Protein AF-A0A7X8M1F9-F1 (afdb_monomer_lite)

pLDDT: mean 89.81, std 8.51, range [60.0, 98.12]

Structure (mmCIF, N/CA/C/O backbone):
data_AF-A0A7X8M1F9-F1
#
_entry.id   AF-A0A7X8M1F9-F1
#
loop_
_atom_site.group_PDB
_atom_site.id
_atom_site.type_symbol
_atom_site.label_atom_id
_atom_site.label_alt_id
_atom_site.label_comp_id
_atom_site.label_asym_id
_atom_site.label_entity_id
_atom_site.label_seq_id
_atom_site.pdbx_PDB_ins_code
_atom_site.Cartn_x
_atom_site.Cartn_y
_atom_site.Cartn_z
_atom_site.occupancy
_atom_site.B_iso_or_equiv
_atom_site.auth_seq_id
_atom_site.auth_comp_id
_atom_site.auth_asym_id
_atom_site.auth_atom_id
_atom_site.pdbx_PDB_model_num
ATOM 1 N N . MET A 1 1 ? -9.766 -13.299 9.328 1.00 92.12 1 MET A N 1
ATOM 2 C CA . MET A 1 1 ? -9.731 -11.826 9.134 1.00 92.12 1 MET A CA 1
ATOM 3 C C . MET A 1 1 ? -8.556 -11.201 9.879 1.00 92.12 1 MET A C 1
ATOM 5 O O . MET A 1 1 ? -8.100 -11.781 10.858 1.00 92.12 1 MET A O 1
ATOM 9 N N . LEU A 1 2 ? -8.082 -10.031 9.445 1.00 93.75 2 LEU A N 1
ATOM 10 C CA . LEU A 1 2 ? -7.039 -9.248 10.122 1.00 93.75 2 LEU A CA 1
ATOM 11 C C . LEU A 1 2 ? -7.674 -8.084 10.898 1.00 93.75 2 LEU A C 1
ATOM 13 O O . LEU A 1 2 ? -8.431 -7.299 10.325 1.00 93.75 2 LEU A O 1
ATOM 17 N N . LEU A 1 3 ? -7.342 -7.949 12.182 1.00 95.38 3 LEU A N 1
ATOM 18 C CA . LEU A 1 3 ? -7.777 -6.840 13.034 1.00 95.38 3 LEU A CA 1
ATOM 19 C C . LEU A 1 3 ? -6.577 -5.997 13.479 1.00 95.38 3 LEU A C 1
ATOM 21 O O . LEU A 1 3 ? -5.721 -6.469 14.222 1.00 95.38 3 LEU A O 1
ATOM 25 N N . ILE A 1 4 ? -6.557 -4.722 13.099 1.00 96.50 4 ILE A N 1
ATOM 26 C CA . ILE A 1 4 ? -5.629 -3.723 13.647 1.00 96.50 4 ILE A CA 1
ATOM 27 C C . ILE A 1 4 ? -6.373 -2.970 14.751 1.00 96.50 4 ILE A C 1
ATOM 29 O O . ILE A 1 4 ? -7.471 -2.477 14.497 1.00 96.50 4 ILE A O 1
ATOM 33 N N . LYS A 1 5 ? -5.819 -2.863 15.963 1.00 96.12 5 LYS A N 1
ATOM 34 C CA . LYS A 1 5 ? -6.488 -2.208 17.107 1.00 96.12 5 LYS A CA 1
ATOM 35 C C . LYS A 1 5 ? -5.589 -1.221 17.847 1.00 96.12 5 LYS A C 1
ATOM 37 O O . LYS A 1 5 ? -4.372 -1.284 17.741 1.00 96.12 5 LYS A O 1
ATOM 42 N N . ASN A 1 6 ? -6.213 -0.343 18.632 1.00 96.81 6 ASN A N 1
ATOM 43 C CA . ASN A 1 6 ? -5.591 0.631 19.539 1.00 96.81 6 ASN A CA 1
ATOM 44 C C . ASN A 1 6 ? -4.703 1.720 18.902 1.00 96.81 6 ASN A C 1
ATOM 46 O O . ASN A 1 6 ? -4.124 2.514 19.642 1.00 96.81 6 ASN A O 1
ATOM 50 N N . GLY A 1 7 ? -4.614 1.799 17.573 1.00 97.25 7 GLY A N 1
ATOM 51 C CA . GLY A 1 7 ? -3.823 2.825 16.889 1.00 97.25 7 GLY A CA 1
ATOM 52 C C . GLY A 1 7 ? -4.573 4.137 16.685 1.00 97.25 7 GLY A C 1
ATOM 53 O O . GLY A 1 7 ? -5.807 4.164 16.681 1.00 97.25 7 GLY A O 1
ATOM 54 N N . LYS A 1 8 ? -3.829 5.222 16.446 1.00 98.12 8 LYS A N 1
ATOM 55 C CA . LYS A 1 8 ? -4.394 6.479 15.945 1.00 98.12 8 LYS A CA 1
ATOM 56 C C . LYS A 1 8 ? -4.691 6.321 14.455 1.00 98.12 8 LYS A C 1
ATOM 58 O O . LYS A 1 8 ? -3.789 6.427 13.626 1.00 98.12 8 LYS A O 1
ATOM 63 N N . VAL A 1 9 ? -5.942 6.021 14.117 1.00 98.12 9 VAL A N 1
ATOM 64 C CA . VAL A 1 9 ? -6.373 5.762 12.737 1.00 98.12 9 VAL A CA 1
ATOM 65 C C . VAL A 1 9 ? -6.770 7.072 12.071 1.00 98.12 9 VAL A C 1
ATOM 67 O O . VAL A 1 9 ? -7.792 7.665 12.420 1.00 98.12 9 VAL A O 1
ATOM 70 N N . VAL A 1 10 ? -5.986 7.507 11.091 1.00 97.88 10 VAL A N 1
ATOM 71 C CA . VAL A 1 10 ? -6.241 8.725 10.315 1.00 97.88 10 VAL A CA 1
ATOM 72 C C . VAL A 1 10 ? -6.818 8.313 8.965 1.00 97.88 10 VAL A C 1
ATOM 74 O O . VAL A 1 10 ? -6.087 7.887 8.082 1.00 97.88 10 VAL A O 1
ATOM 77 N N . THR A 1 11 ? -8.136 8.414 8.790 1.00 96.38 11 THR A N 1
ATOM 78 C CA . THR A 1 11 ? -8.813 7.901 7.579 1.00 96.38 11 THR A CA 1
ATOM 79 C C . THR A 1 11 ? -8.661 8.796 6.347 1.00 96.38 11 THR A C 1
ATOM 81 O O . THR A 1 11 ? -9.014 8.377 5.246 1.00 96.38 11 THR A O 1
ATOM 84 N N . MET A 1 12 ? -8.132 10.011 6.521 1.00 94.69 12 MET A N 1
ATOM 85 C CA . MET A 1 12 ? -8.032 11.091 5.529 1.00 94.69 12 MET A CA 1
ATOM 86 C C . MET A 1 12 ? -9.385 11.637 5.052 1.00 94.69 12 MET A C 1
ATOM 88 O O . MET A 1 12 ? -9.672 12.810 5.264 1.00 94.69 12 MET A O 1
ATOM 92 N N . ALA A 1 13 ? -10.231 10.809 4.437 1.00 92.44 13 ALA A N 1
ATOM 93 C CA . ALA A 1 13 ? -11.523 11.228 3.880 1.00 92.44 13 ALA A CA 1
ATOM 94 C C . ALA A 1 13 ? -12.648 11.342 4.927 1.00 92.44 13 ALA A C 1
ATOM 96 O O . ALA A 1 13 ? -13.732 11.836 4.623 1.00 92.44 13 ALA A O 1
ATOM 97 N N . GLY A 1 14 ? -12.416 10.852 6.145 1.00 92.50 14 GLY A N 1
ATOM 98 C CA . GLY A 1 14 ? -13.408 10.800 7.211 1.00 92.50 14 GLY A CA 1
ATOM 99 C C . GLY A 1 14 ? -12.825 11.185 8.572 1.00 92.50 14 GLY A C 1
ATOM 100 O O . GLY A 1 14 ? -11.809 11.878 8.649 1.00 92.50 14 GLY A O 1
ATOM 101 N N . PRO A 1 15 ? -13.455 10.745 9.674 1.00 95.25 15 PRO A N 1
ATOM 102 C CA . PRO A 1 15 ? -12.976 11.063 11.008 1.00 95.25 15 PRO A CA 1
ATOM 103 C C . PRO A 1 15 ? -11.640 10.376 11.317 1.00 95.25 15 PRO A C 1
ATOM 105 O O . PRO A 1 15 ? -11.338 9.279 10.835 1.00 95.25 15 PRO A O 1
ATOM 108 N N . THR A 1 16 ? -10.865 11.012 12.189 1.00 97.44 16 THR A N 1
ATOM 109 C CA . THR A 1 16 ? -9.709 10.398 12.845 1.00 97.44 16 THR A CA 1
ATOM 110 C C . THR A 1 16 ? -10.160 9.725 14.137 1.00 97.44 16 THR A C 1
ATOM 112 O O . THR A 1 16 ? -10.899 10.311 14.927 1.00 97.44 16 THR A O 1
ATOM 115 N N . TYR A 1 17 ? -9.687 8.505 14.378 1.00 97.44 17 TYR A N 1
ATOM 116 C CA . TYR A 1 17 ? -9.928 7.766 15.613 1.00 97.44 17 TYR A CA 1
ATOM 117 C C . TYR A 1 17 ? -8.643 7.759 16.444 1.00 97.44 17 TYR A C 1
ATOM 119 O O . TYR A 1 17 ? -7.705 7.046 16.105 1.00 97.44 17 TYR A O 1
ATOM 127 N N . GLU A 1 18 ? -8.597 8.512 17.547 1.00 96.62 18 GLU A N 1
ATOM 128 C CA . GLU A 1 18 ? -7.403 8.576 18.418 1.00 96.62 18 GLU A CA 1
ATOM 129 C C . GLU A 1 18 ? -7.027 7.214 19.026 1.00 96.62 18 GLU A C 1
ATOM 131 O O . GLU A 1 18 ? -5.857 6.927 19.253 1.00 96.62 18 GLU A O 1
ATOM 136 N N . LYS A 1 19 ? -8.024 6.349 19.237 1.00 96.88 19 LYS A N 1
ATOM 137 C CA . LYS A 1 19 ? -7.856 4.936 19.589 1.00 96.88 19 LYS A CA 1
ATOM 138 C C . LYS A 1 19 ? -8.848 4.113 18.771 1.00 96.88 19 LYS A C 1
ATOM 140 O O . LYS A 1 19 ? -9.992 3.917 19.184 1.00 96.88 19 LYS A O 1
ATOM 145 N N . GLY A 1 20 ? -8.438 3.752 17.562 1.00 96.62 20 GLY A N 1
ATOM 146 C CA . GLY A 1 20 ? -9.266 3.112 16.548 1.00 96.62 20 GLY A CA 1
ATOM 147 C C . GLY A 1 20 ? -8.931 1.645 16.302 1.00 96.62 20 GLY A C 1
ATOM 148 O O . GLY A 1 20 ? -7.905 1.119 16.735 1.00 96.62 20 GLY A O 1
ATOM 149 N N . CYS A 1 21 ? -9.834 0.996 15.577 1.00 96.75 21 CYS A N 1
ATOM 150 C CA . CYS A 1 21 ? -9.735 -0.369 15.093 1.00 96.75 21 CYS A CA 1
ATOM 151 C C . CYS A 1 21 ? -10.099 -0.417 13.601 1.00 96.75 21 CYS A C 1
ATOM 153 O O . CYS A 1 21 ? -11.018 0.282 13.163 1.00 96.75 21 CYS A O 1
ATOM 155 N N . ILE A 1 22 ? -9.417 -1.275 12.844 1.00 96.69 22 ILE A N 1
ATOM 156 C CA . ILE A 1 22 ? -9.687 -1.572 11.432 1.00 96.69 22 ILE A CA 1
ATOM 157 C C . ILE A 1 22 ? -9.819 -3.086 11.294 1.00 96.69 22 ILE A C 1
ATOM 159 O O . ILE A 1 22 ? -8.904 -3.817 11.670 1.00 96.69 22 ILE A O 1
ATOM 163 N N . LEU A 1 23 ? -10.940 -3.547 10.743 1.00 95.75 23 LEU A N 1
ATOM 164 C CA . LEU A 1 23 ? -11.155 -4.949 10.404 1.00 95.75 23 LEU A CA 1
ATOM 165 C C . LEU A 1 23 ? -11.047 -5.130 8.892 1.00 95.75 23 LEU A C 1
ATOM 167 O O . LEU A 1 23 ? -11.723 -4.445 8.115 1.00 95.75 23 LEU A O 1
ATOM 171 N N . ILE A 1 24 ? -10.189 -6.060 8.500 1.00 95.00 24 ILE A N 1
ATOM 172 C CA . ILE A 1 24 ? -9.857 -6.378 7.119 1.00 95.00 24 ILE A CA 1
ATOM 173 C C . ILE A 1 24 ? -10.247 -7.830 6.873 1.00 95.00 24 ILE A C 1
ATOM 175 O O . ILE A 1 24 ? -9.836 -8.733 7.607 1.00 95.00 24 ILE A O 1
ATOM 179 N N . ASP A 1 25 ? -11.016 -8.047 5.814 1.00 92.62 25 ASP A N 1
ATOM 180 C CA . ASP A 1 25 ? -11.286 -9.379 5.296 1.00 92.62 25 ASP A CA 1
ATOM 181 C C . ASP A 1 25 ? -10.706 -9.504 3.887 1.00 92.62 25 ASP A C 1
ATOM 183 O O . ASP A 1 25 ? -10.995 -8.708 2.986 1.00 92.62 25 ASP A O 1
ATOM 187 N N . ASN A 1 26 ? -9.833 -10.493 3.708 1.00 88.69 26 ASN A N 1
ATOM 188 C CA . ASN A 1 26 ? -9.035 -10.677 2.501 1.00 88.69 26 ASN A CA 1
ATOM 189 C C . ASN A 1 26 ? -8.305 -9.385 2.070 1.00 88.69 26 ASN A C 1
ATOM 191 O O . ASN A 1 26 ? -7.372 -8.947 2.737 1.00 88.69 26 ASN A O 1
ATOM 195 N N . LYS A 1 27 ? -8.718 -8.772 0.951 1.00 89.00 27 LYS A N 1
ATOM 196 C CA . LYS A 1 27 ? -8.094 -7.569 0.361 1.00 89.00 27 LYS A CA 1
ATOM 197 C C . LYS A 1 27 ? -8.880 -6.278 0.632 1.00 89.00 27 LYS A C 1
ATOM 199 O O . LYS A 1 27 ? -8.598 -5.257 0.009 1.00 89.00 27 LYS A O 1
ATOM 204 N N . LYS A 1 28 ? -9.908 -6.311 1.488 1.00 93.06 28 LYS A N 1
ATOM 205 C CA . LYS A 1 28 ? -10.809 -5.171 1.705 1.00 93.06 28 LYS A CA 1
ATOM 206 C C . LYS A 1 28 ? -10.954 -4.826 3.179 1.00 93.06 28 LYS A C 1
ATOM 208 O O . LYS A 1 28 ? -11.088 -5.695 4.035 1.00 93.06 28 LYS A O 1
ATOM 213 N N . ILE A 1 29 ? -10.996 -3.526 3.455 1.00 95.06 29 ILE A N 1
ATOM 214 C CA . ILE A 1 29 ? -11.416 -3.001 4.753 1.00 95.06 29 ILE A CA 1
ATOM 215 C C . ILE A 1 29 ? -12.937 -3.147 4.831 1.00 95.06 29 ILE A C 1
ATOM 217 O O . ILE A 1 29 ? -13.648 -2.595 3.992 1.00 95.06 29 ILE A O 1
ATOM 221 N N . ILE A 1 30 ? -13.430 -3.883 5.826 1.00 95.50 30 ILE A N 1
ATOM 222 C CA . ILE A 1 30 ? -14.871 -4.111 6.019 1.00 95.50 30 ILE A CA 1
ATOM 223 C C . ILE A 1 30 ? -15.457 -3.260 7.147 1.00 95.50 30 ILE A C 1
ATOM 225 O O . ILE A 1 30 ? -16.663 -3.017 7.168 1.00 95.50 30 ILE A O 1
ATOM 229 N N . LYS A 1 31 ? -14.626 -2.782 8.085 1.00 95.38 31 LYS A N 1
ATOM 230 C CA . LYS A 1 31 ? -15.080 -1.917 9.182 1.00 95.38 31 LYS A CA 1
ATOM 231 C C . LYS A 1 31 ? -13.948 -1.069 9.755 1.00 95.38 31 LYS A C 1
ATOM 233 O O . LYS A 1 31 ? -12.829 -1.549 9.915 1.00 95.38 31 LYS A O 1
ATOM 238 N N . VAL A 1 32 ? -14.272 0.168 10.130 1.00 96.25 32 VAL A N 1
ATOM 239 C CA . VAL A 1 32 ? -13.404 1.085 10.884 1.00 96.25 32 VAL A CA 1
ATOM 240 C C . VAL A 1 32 ? -14.220 1.683 12.029 1.00 96.25 32 VAL A C 1
ATOM 242 O O . VAL A 1 32 ? -15.396 2.000 11.849 1.00 96.25 32 VAL A O 1
ATOM 245 N N . GLY A 1 33 ? -13.638 1.814 13.219 1.00 95.25 33 GLY A N 1
ATOM 246 C CA . GLY A 1 33 ? -14.331 2.418 14.361 1.00 95.25 33 GLY A CA 1
ATOM 247 C C . GLY A 1 33 ? -13.496 2.441 15.637 1.00 95.25 33 GLY A C 1
ATOM 248 O O . GLY A 1 33 ? -12.402 1.898 15.671 1.00 95.25 33 GLY A O 1
ATOM 249 N N . HIS A 1 34 ? -14.015 3.030 16.717 1.00 94.12 34 HIS A N 1
ATOM 250 C CA . HIS A 1 34 ? -13.316 3.067 18.015 1.00 94.12 34 HIS A CA 1
ATOM 251 C C . HIS A 1 34 ? -13.138 1.682 18.647 1.00 94.12 34 HIS A C 1
ATOM 253 O O . HIS A 1 34 ? -12.127 1.394 19.281 1.00 94.12 34 HIS A O 1
ATOM 259 N N . LYS A 1 35 ? -14.139 0.817 18.477 1.00 91.75 35 LYS A N 1
ATOM 260 C CA . LYS A 1 35 ? -14.145 -0.551 18.982 1.00 91.75 35 LYS A CA 1
ATOM 261 C C . LYS A 1 35 ? -14.868 -1.432 17.979 1.00 91.75 35 LYS A C 1
ATOM 263 O O . LYS A 1 35 ? -15.941 -1.077 17.492 1.00 91.75 35 LYS A O 1
ATOM 268 N N . ILE A 1 36 ? -14.282 -2.581 17.685 1.00 92.38 36 ILE A N 1
ATOM 269 C CA . ILE A 1 36 ? -14.886 -3.609 16.847 1.00 92.38 36 ILE A CA 1
ATOM 270 C C . ILE A 1 36 ? -14.968 -4.862 17.714 1.00 92.38 36 ILE A C 1
ATOM 272 O O . ILE A 1 36 ? -13.945 -5.362 18.167 1.00 92.38 36 ILE A O 1
ATOM 276 N N . ASN A 1 37 ? -16.192 -5.311 17.997 1.00 85.19 37 ASN A N 1
ATOM 277 C CA . ASN A 1 37 ? -16.418 -6.610 18.620 1.00 85.19 37 ASN A CA 1
ATOM 278 C C . ASN A 1 37 ? -16.424 -7.650 17.497 1.00 85.19 37 ASN A C 1
ATOM 280 O O . ASN A 1 37 ? -17.201 -7.514 16.550 1.00 85.19 37 ASN A O 1
ATOM 284 N N . THR A 1 38 ? -15.553 -8.638 17.605 1.00 79.69 38 THR A N 1
ATOM 285 C CA . THR A 1 38 ? -15.451 -9.797 16.715 1.00 79.69 38 THR A CA 1
ATOM 286 C C . THR A 1 38 ? -15.358 -11.032 17.585 1.00 79.69 38 THR A C 1
ATOM 288 O O . THR A 1 38 ? -14.716 -10.974 18.637 1.00 79.69 38 THR A O 1
ATOM 291 N N . ASP A 1 39 ? -15.959 -12.131 17.145 1.00 78.06 39 ASP A N 1
ATOM 292 C CA . ASP A 1 39 ? -15.742 -13.421 17.785 1.00 78.06 39 ASP A CA 1
ATOM 293 C C . ASP A 1 39 ? -14.289 -13.858 17.541 1.00 78.06 39 ASP A C 1
ATOM 295 O O . ASP A 1 39 ? -13.747 -13.682 16.446 1.00 78.06 39 ASP A O 1
ATOM 299 N N . GLU A 1 40 ? -13.625 -14.386 18.573 1.00 65.12 40 GLU A N 1
ATOM 300 C CA . GLU A 1 40 ? -12.190 -14.718 18.517 1.00 65.12 40 GLU A CA 1
ATOM 301 C C . GLU A 1 40 ? -11.865 -15.750 17.424 1.00 65.12 40 GLU A C 1
ATOM 303 O O . GLU A 1 40 ? -10.768 -15.735 16.873 1.00 65.12 40 GLU A O 1
ATOM 308 N N . ASN A 1 41 ? -12.839 -16.586 17.050 1.00 70.06 41 ASN A N 1
ATOM 309 C CA . ASN A 1 41 ? -12.686 -17.616 16.021 1.00 70.06 41 ASN A CA 1
ATOM 310 C C . ASN A 1 41 ? -12.636 -17.065 14.583 1.00 70.06 41 ASN A C 1
ATOM 312 O O . ASN A 1 41 ? -12.172 -17.765 13.685 1.00 70.06 41 ASN A O 1
ATOM 316 N N . ASP A 1 42 ? -13.075 -15.824 14.353 1.00 83.56 42 ASP A N 1
ATOM 317 C CA . ASP A 1 42 ? -13.160 -15.238 13.008 1.00 83.56 42 ASP A CA 1
ATOM 318 C C . ASP A 1 42 ? -11.927 -14.383 12.643 1.00 83.56 42 ASP A C 1
ATOM 320 O O . ASP A 1 42 ? -11.691 -14.009 11.479 1.00 83.56 42 ASP A O 1
ATOM 324 N N . VAL A 1 43 ? -11.106 -14.057 13.645 1.00 88.62 43 VAL A N 1
ATOM 325 C CA . VAL A 1 43 ? -9.914 -13.221 13.500 1.00 88.62 43 VAL A CA 1
ATOM 326 C C . VAL A 1 43 ? -8.677 -14.110 13.488 1.00 88.62 43 VAL A C 1
ATOM 328 O O . VAL A 1 43 ? -8.279 -14.680 14.494 1.00 88.62 43 VAL A O 1
ATOM 331 N N . SER A 1 44 ? -8.047 -14.204 12.322 1.00 90.94 44 SER A N 1
ATOM 332 C CA . SER A 1 44 ? -6.848 -15.013 12.106 1.00 90.94 44 SER A CA 1
ATOM 333 C C . SER A 1 44 ? -5.579 -14.306 12.578 1.00 90.94 44 SER A C 1
ATOM 335 O O . SER A 1 44 ? -4.588 -14.964 12.872 1.00 90.94 44 SER A O 1
ATOM 337 N N . GLU A 1 45 ? -5.588 -12.971 12.623 1.00 91.06 45 GLU A N 1
ATOM 338 C CA . GLU A 1 45 ? -4.429 -12.171 13.009 1.00 91.06 45 GLU A CA 1
ATOM 339 C C . GLU A 1 45 ? -4.862 -10.864 13.681 1.00 91.06 45 GLU A C 1
ATOM 341 O O . GLU A 1 45 ? -5.797 -10.194 13.229 1.00 91.06 45 GLU A O 1
ATOM 346 N N . VAL A 1 46 ? -4.163 -10.493 14.757 1.00 93.25 46 VAL A N 1
ATOM 347 C CA . VAL A 1 46 ? -4.381 -9.240 15.486 1.00 93.25 46 VAL A CA 1
ATOM 348 C C . VAL A 1 46 ? -3.079 -8.455 15.552 1.00 93.25 46 VAL A C 1
ATOM 350 O O . VAL A 1 46 ? -2.088 -8.938 16.094 1.00 93.25 46 VAL A O 1
ATOM 353 N N . ILE A 1 47 ? -3.114 -7.212 15.076 1.00 94.81 47 ILE A N 1
ATOM 354 C CA . ILE A 1 47 ? -2.027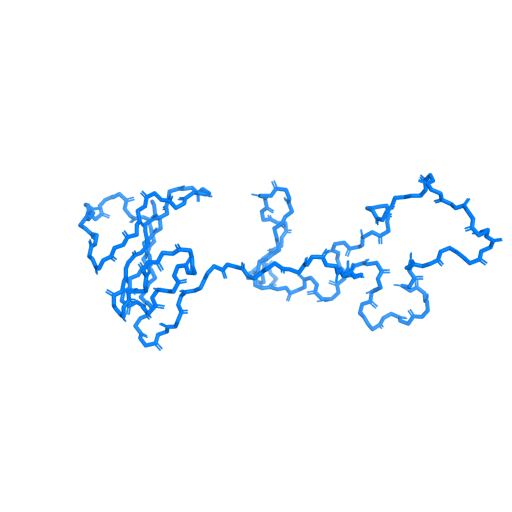 -6.241 15.212 1.00 94.81 47 ILE A CA 1
ATOM 355 C C . ILE A 1 47 ? -2.434 -5.212 16.269 1.00 94.81 47 ILE A C 1
ATOM 357 O O . ILE A 1 47 ? -3.403 -4.467 16.093 1.00 94.81 47 ILE A O 1
ATOM 361 N N . ASP A 1 48 ? -1.694 -5.157 17.376 1.00 95.88 48 ASP A N 1
ATOM 362 C CA . ASP A 1 48 ? -1.831 -4.084 18.360 1.00 95.88 48 ASP A CA 1
ATOM 363 C C . ASP A 1 48 ? -0.960 -2.893 17.946 1.00 95.88 48 ASP A C 1
ATOM 365 O O . ASP A 1 48 ? 0.264 -2.941 18.031 1.00 95.88 48 ASP A O 1
ATOM 369 N N . ALA A 1 49 ? -1.606 -1.830 17.474 1.00 96.88 49 ALA A N 1
ATOM 370 C CA . ALA A 1 49 ? -0.974 -0.597 17.019 1.00 96.88 49 ALA A CA 1
ATOM 371 C C . ALA A 1 49 ? -0.985 0.493 18.107 1.00 96.88 49 ALA A C 1
ATOM 373 O O . ALA A 1 49 ?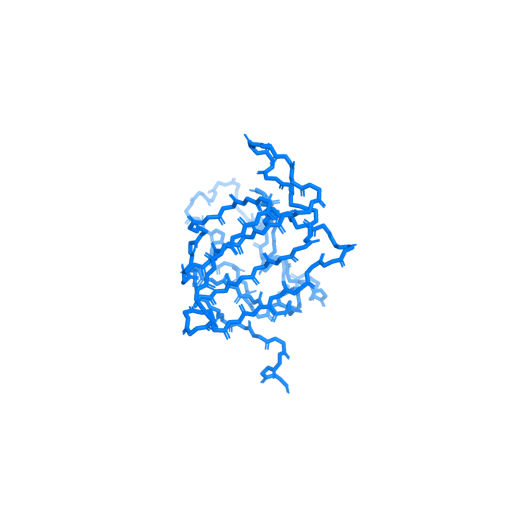 -0.985 1.684 17.791 1.00 96.88 49 ALA A O 1
ATOM 374 N N . SER A 1 50 ? -1.038 0.114 19.390 1.00 97.44 50 SER A N 1
ATOM 375 C CA . SER A 1 50 ? -0.953 1.059 20.510 1.00 97.44 50 SER A CA 1
ATOM 376 C C . SER A 1 50 ? 0.256 1.989 20.368 1.00 97.44 50 SER A C 1
ATOM 378 O O . SER A 1 50 ? 1.374 1.536 20.146 1.00 97.44 50 SER A O 1
ATOM 380 N N . ASN A 1 51 ? 0.031 3.296 20.534 1.00 96.25 51 ASN A N 1
ATOM 381 C CA . ASN A 1 51 ? 1.026 4.364 20.337 1.00 96.25 51 ASN A CA 1
ATOM 382 C C . ASN A 1 51 ? 1.556 4.520 18.895 1.00 96.25 51 ASN A C 1
ATOM 384 O O . ASN A 1 51 ? 2.490 5.290 18.670 1.00 96.25 51 ASN A O 1
ATOM 388 N N . CYS A 1 52 ? 0.952 3.852 17.910 1.00 97.06 52 CYS A N 1
ATOM 389 C CA . CYS A 1 52 ? 1.287 4.001 16.497 1.00 97.06 52 CYS A CA 1
ATOM 390 C C . CYS A 1 52 ? 0.223 4.803 15.738 1.00 97.06 52 CYS A C 1
ATOM 392 O O . CYS A 1 52 ? -0.938 4.914 16.144 1.00 97.06 52 CYS A O 1
ATOM 394 N N . TRP A 1 53 ? 0.635 5.335 14.589 1.00 97.56 53 TRP A N 1
ATOM 395 C CA . TRP A 1 53 ? -0.251 5.956 13.610 1.00 97.56 5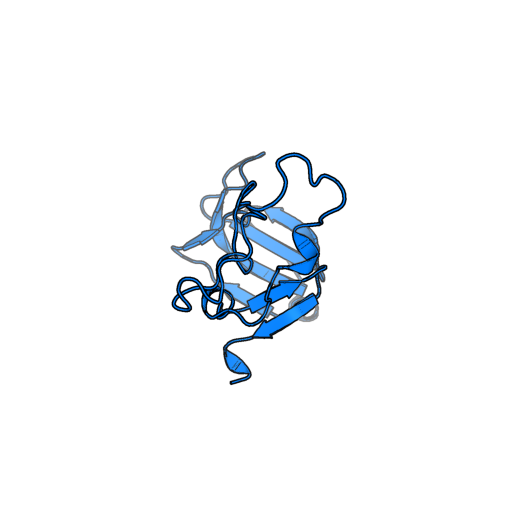3 TRP A CA 1
ATOM 396 C C . TRP A 1 53 ? -0.610 4.927 12.545 1.00 97.56 53 TRP A C 1
ATOM 398 O O . TRP A 1 53 ? 0.264 4.226 12.037 1.00 97.56 53 TRP A O 1
ATOM 408 N N . VAL A 1 54 ? -1.892 4.850 12.201 1.00 97.38 54 VAL A N 1
ATOM 409 C CA . VAL A 1 54 ? -2.398 3.972 11.145 1.00 97.38 54 VAL A CA 1
ATOM 410 C C . VAL A 1 54 ? -2.969 4.852 10.045 1.00 97.38 54 VAL A C 1
ATOM 412 O O . VAL A 1 54 ? -3.959 5.559 10.244 1.00 97.38 54 VAL A O 1
ATOM 415 N N . LEU A 1 55 ? -2.302 4.824 8.897 1.00 97.00 55 LEU A N 1
ATOM 416 C CA . LEU A 1 55 ? -2.564 5.673 7.740 1.00 97.00 55 LEU A CA 1
ATOM 417 C C . LEU A 1 55 ? -2.951 4.793 6.543 1.00 97.00 55 LEU A C 1
ATOM 419 O O . LEU A 1 55 ? -2.501 3.646 6.467 1.00 97.00 55 LEU A O 1
ATOM 423 N N . PRO A 1 56 ? -3.735 5.308 5.581 1.00 95.38 56 PRO A N 1
ATOM 424 C CA . PRO A 1 56 ? -3.794 4.725 4.252 1.00 95.38 56 PRO A CA 1
ATOM 425 C C . PRO A 1 56 ? -2.385 4.611 3.661 1.00 95.38 56 PRO A C 1
ATOM 427 O O . PRO A 1 56 ? -1.523 5.450 3.933 1.00 95.38 56 PRO A O 1
ATOM 430 N N . GLY A 1 57 ? -2.162 3.588 2.834 1.00 92.88 57 GLY A N 1
ATOM 431 C CA . GLY A 1 57 ? -0.931 3.493 2.052 1.00 92.88 57 GLY A CA 1
ATOM 432 C C . GLY A 1 57 ? -0.761 4.743 1.188 1.00 92.88 57 GLY A C 1
ATOM 433 O O . GLY A 1 57 ? -1.719 5.193 0.558 1.00 92.88 57 GLY A O 1
ATOM 434 N N . LEU A 1 58 ? 0.441 5.319 1.190 1.00 93.00 58 LEU A N 1
ATOM 435 C CA . LEU A 1 58 ? 0.745 6.475 0.353 1.00 93.00 58 LEU A CA 1
ATOM 436 C C . LEU A 1 58 ? 0.737 6.074 -1.126 1.00 93.00 58 LEU A C 1
ATOM 438 O O . LEU A 1 58 ? 1.108 4.953 -1.474 1.00 93.00 58 LEU A O 1
ATOM 442 N N . ILE A 1 59 ? 0.318 7.004 -1.984 1.00 93.25 59 ILE A N 1
ATOM 443 C CA . ILE A 1 59 ? 0.289 6.830 -3.436 1.00 93.25 59 ILE A CA 1
ATOM 444 C C . ILE A 1 59 ? 1.285 7.814 -4.039 1.00 93.25 59 ILE A C 1
ATOM 446 O O . ILE A 1 59 ? 1.088 9.023 -3.932 1.00 93.25 59 ILE A O 1
ATOM 450 N N . GLU A 1 60 ? 2.327 7.291 -4.684 1.00 91.75 60 GLU A N 1
ATOM 451 C CA . GLU A 1 60 ? 3.191 8.077 -5.561 1.00 91.75 60 GLU A CA 1
ATOM 452 C C . GLU A 1 60 ? 2.609 8.034 -6.977 1.00 91.75 60 GLU A C 1
ATOM 454 O O . GLU A 1 60 ? 2.496 6.970 -7.586 1.00 91.75 60 GLU A O 1
ATOM 459 N N . SER A 1 61 ? 2.175 9.192 -7.469 1.00 95.25 61 SER A N 1
ATOM 460 C CA . SER A 1 61 ? 1.497 9.322 -8.764 1.00 95.25 61 SER A CA 1
ATOM 461 C C . SER A 1 61 ? 2.460 9.375 -9.947 1.00 95.25 61 SER A C 1
ATOM 463 O O . SER A 1 61 ? 2.042 9.155 -11.085 1.00 95.25 61 SER A O 1
ATOM 465 N N . HIS A 1 62 ? 3.734 9.675 -9.691 1.00 94.75 62 HIS A N 1
ATOM 466 C CA . HIS A 1 62 ? 4.742 9.796 -10.727 1.00 94.75 62 HIS A CA 1
ATOM 467 C C . HIS A 1 62 ? 6.113 9.384 -10.191 1.00 94.75 62 HIS A C 1
ATOM 469 O O . HIS A 1 62 ? 6.729 10.083 -9.392 1.00 94.75 62 HIS A O 1
ATOM 475 N N . CYS A 1 63 ? 6.620 8.251 -10.666 1.00 91.56 63 CYS A N 1
ATOM 476 C CA . CYS A 1 63 ? 7.964 7.800 -10.339 1.00 91.56 63 CYS A CA 1
ATOM 477 C C . CYS A 1 63 ? 8.594 7.052 -11.513 1.00 91.56 63 CYS A C 1
ATOM 479 O O . CYS A 1 63 ? 7.917 6.679 -12.470 1.00 91.56 63 CYS A O 1
ATOM 481 N N . HIS A 1 64 ? 9.893 6.799 -11.385 1.00 93.31 64 HIS A N 1
ATOM 482 C CA . HIS A 1 64 ? 10.674 5.966 -12.300 1.00 93.31 64 HIS A CA 1
ATOM 483 C C . HIS A 1 64 ? 11.239 4.732 -11.582 1.00 93.31 64 HIS A C 1
ATOM 485 O O . HIS A 1 64 ? 12.276 4.202 -11.963 1.00 93.31 64 HIS A O 1
ATOM 491 N N . VAL A 1 65 ? 10.582 4.291 -10.504 1.00 90.25 65 VAL A N 1
ATOM 492 C CA . VAL A 1 65 ? 11.010 3.127 -9.717 1.00 90.25 65 VAL A CA 1
ATOM 493 C C . VAL A 1 65 ? 11.045 1.882 -10.600 1.00 90.25 65 VAL A C 1
ATOM 495 O O . VAL A 1 65 ? 10.078 1.594 -11.305 1.00 90.25 65 VAL A O 1
ATOM 498 N N . GLY A 1 66 ? 12.158 1.150 -10.553 1.00 89.88 66 GLY A N 1
ATOM 499 C CA . GLY A 1 66 ? 12.388 -0.037 -11.375 1.00 89.88 66 GLY A CA 1
ATOM 500 C C . GLY A 1 66 ? 12.699 0.260 -12.845 1.00 89.88 66 GLY A C 1
ATOM 501 O O . GLY A 1 66 ? 13.156 -0.646 -13.522 1.00 89.88 66 GLY A O 1
ATOM 502 N N . ILE A 1 67 ? 12.481 1.490 -13.328 1.00 94.31 67 ILE A N 1
ATOM 503 C CA . ILE A 1 67 ? 12.908 1.963 -14.660 1.00 94.31 67 ILE A CA 1
ATOM 504 C C . ILE A 1 67 ? 14.303 2.593 -14.573 1.00 94.31 67 ILE A C 1
ATOM 506 O O . ILE A 1 67 ? 15.130 2.424 -15.462 1.00 94.31 67 ILE A O 1
ATOM 510 N N . ILE A 1 68 ? 14.552 3.335 -13.492 1.00 93.81 68 ILE A N 1
ATOM 511 C CA . ILE A 1 68 ? 15.888 3.734 -13.061 1.00 93.81 68 ILE A CA 1
ATOM 512 C C . ILE A 1 68 ? 16.247 2.820 -11.895 1.00 93.81 68 ILE A C 1
ATOM 514 O O . ILE A 1 68 ? 15.770 3.021 -10.775 1.00 93.81 68 ILE A O 1
ATOM 518 N N . GLU A 1 69 ? 17.051 1.798 -12.169 1.00 91.56 69 GLU A N 1
ATOM 519 C CA . GLU A 1 69 ? 17.481 0.836 -11.161 1.00 91.56 69 GLU A CA 1
ATOM 520 C C . GLU A 1 69 ? 18.424 1.477 -10.137 1.00 91.56 69 GLU A C 1
ATOM 522 O O . GLU A 1 69 ? 19.420 2.144 -10.462 1.00 91.56 69 GLU A O 1
ATOM 527 N N . GLU A 1 70 ? 18.148 1.229 -8.860 1.00 88.69 70 GLU A N 1
ATOM 528 C CA . GLU A 1 70 ? 18.963 1.753 -7.781 1.00 88.69 70 GLU A CA 1
ATOM 529 C C . GLU A 1 70 ? 20.371 1.110 -7.797 1.00 88.69 70 GLU A C 1
ATOM 531 O O . GLU A 1 70 ? 20.556 -0.108 -7.804 1.00 88.69 70 GLU A O 1
ATOM 536 N N . ARG A 1 71 ? 21.405 1.967 -7.754 1.00 86.00 71 ARG A N 1
ATOM 537 C CA . ARG A 1 71 ? 22.841 1.601 -7.719 1.00 86.00 71 ARG A CA 1
ATOM 538 C C . ARG A 1 71 ? 23.362 0.855 -8.957 1.00 86.00 71 ARG A C 1
A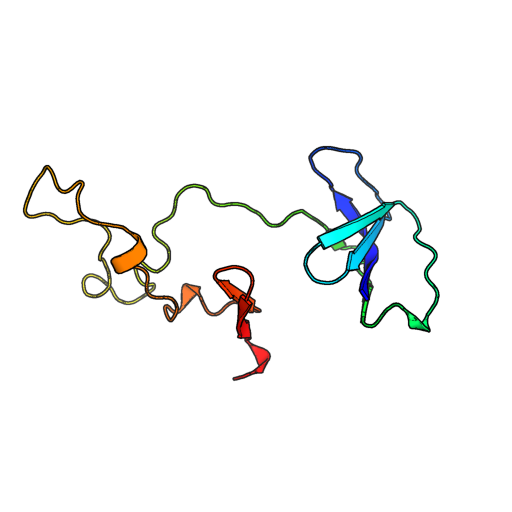TOM 540 O O . ARG A 1 71 ? 24.441 0.265 -8.880 1.00 86.00 71 ARG A O 1
ATOM 547 N N . LYS A 1 72 ? 22.660 0.900 -10.092 1.00 87.19 72 LYS A N 1
ATOM 548 C CA . LYS A 1 72 ? 23.164 0.346 -11.362 1.00 87.19 72 LYS A CA 1
ATOM 549 C C . LYS A 1 72 ? 23.956 1.337 -12.200 1.00 87.19 72 LYS A C 1
ATOM 551 O O . LYS A 1 72 ? 24.908 0.926 -12.847 1.00 87.19 72 LYS A O 1
ATOM 556 N N . GLY A 1 73 ? 23.628 2.625 -12.121 1.00 88.94 73 GLY A N 1
ATOM 557 C CA . GLY A 1 73 ? 24.247 3.641 -12.970 1.00 88.94 73 GLY A CA 1
ATOM 558 C C . GLY A 1 73 ? 23.541 3.735 -14.320 1.00 88.94 73 GLY A C 1
ATOM 559 O O . GLY A 1 73 ? 22.328 3.570 -14.388 1.00 88.94 73 GLY A O 1
ATOM 560 N N . PHE A 1 74 ? 24.295 4.026 -15.378 1.00 91.00 74 PHE A N 1
ATOM 561 C CA . PHE A 1 74 ? 23.739 4.240 -16.718 1.00 91.00 74 PHE A CA 1
ATOM 562 C C . PHE A 1 74 ? 23.117 2.965 -17.306 1.00 91.00 74 PHE A C 1
ATOM 564 O O . PHE A 1 74 ? 22.130 3.037 -18.027 1.00 91.00 74 PHE A O 1
ATOM 571 N N . GLU A 1 75 ? 23.669 1.801 -16.974 1.00 91.50 75 GLU A N 1
ATOM 572 C CA . GLU A 1 75 ? 23.246 0.498 -17.488 1.00 91.50 75 GLU A CA 1
ATOM 573 C C . GLU A 1 75 ? 21.850 0.071 -17.018 1.00 91.50 75 GLU A C 1
ATOM 575 O O . GLU A 1 75 ? 21.297 -0.866 -17.582 1.00 91.50 75 GLU A O 1
ATOM 580 N N . GLY A 1 76 ? 21.308 0.721 -15.985 1.00 91.38 76 GLY A N 1
ATOM 581 C CA . GLY A 1 76 ? 19.957 0.481 -15.478 1.00 91.38 76 GLY A CA 1
ATOM 582 C C . GLY A 1 76 ? 19.050 1.707 -15.573 1.00 91.38 76 GLY A C 1
ATOM 583 O O . GLY A 1 76 ? 18.122 1.810 -14.780 1.00 91.38 76 GLY A O 1
ATOM 584 N N . ASP A 1 77 ? 19.356 2.671 -16.450 1.00 94.19 77 ASP A N 1
ATOM 585 C CA . ASP A 1 77 ? 18.514 3.848 -16.703 1.00 94.19 77 ASP A CA 1
ATOM 586 C C . ASP A 1 77 ? 17.791 3.713 -18.049 1.00 94.19 77 ASP A C 1
ATOM 588 O O . ASP A 1 77 ? 18.254 4.204 -19.081 1.00 94.19 77 ASP A O 1
ATOM 592 N N . ASP A 1 78 ? 16.613 3.093 -18.006 1.00 94.75 78 ASP A N 1
ATOM 593 C CA . ASP A 1 78 ? 15.710 2.960 -19.153 1.00 94.75 78 ASP A CA 1
ATOM 594 C C . ASP A 1 78 ? 14.666 4.097 -19.204 1.00 94.75 78 ASP A C 1
ATOM 596 O O . ASP A 1 78 ? 13.633 4.001 -19.871 1.00 94.75 78 ASP A O 1
ATOM 600 N N . CYS A 1 79 ? 14.894 5.209 -18.490 1.00 94.50 79 CYS A N 1
ATOM 601 C CA . CYS A 1 79 ? 13.883 6.254 -18.307 1.00 94.50 79 CYS A CA 1
ATOM 602 C C . CYS A 1 79 ? 13.562 7.036 -19.583 1.00 94.50 79 CYS A C 1
ATOM 604 O O . CYS A 1 79 ? 12.438 7.517 -19.741 1.00 94.50 79 CYS A O 1
ATOM 606 N N . ASN A 1 80 ? 14.549 7.235 -20.458 1.00 93.88 80 ASN A N 1
ATOM 607 C CA . ASN A 1 80 ? 14.398 8.076 -21.642 1.00 93.88 80 ASN A CA 1
ATOM 608 C C . ASN A 1 80 ? 15.030 7.420 -22.870 1.00 93.88 80 ASN A C 1
ATOM 610 O O . ASN A 1 80 ? 16.248 7.250 -22.923 1.00 93.88 80 ASN A O 1
ATOM 614 N N . GLU A 1 81 ? 14.213 7.178 -23.896 1.00 93.69 81 GLU A N 1
ATOM 615 C CA . GLU A 1 81 ? 14.687 6.934 -25.258 1.00 93.69 81 GLU A CA 1
ATOM 616 C C . GLU A 1 81 ? 15.169 8.264 -25.855 1.00 93.69 81 GLU A C 1
ATOM 618 O O . GLU A 1 81 ? 14.404 9.222 -25.972 1.00 93.69 81 GLU A O 1
ATOM 623 N N . LYS A 1 82 ? 16.460 8.351 -26.181 1.00 93.50 82 LYS A N 1
ATOM 624 C CA . LYS A 1 82 ? 17.139 9.611 -26.537 1.00 93.50 82 LYS A CA 1
ATOM 625 C C . LYS A 1 82 ? 17.405 9.752 -28.040 1.00 93.50 82 LYS A C 1
ATOM 627 O O . LYS A 1 82 ? 17.944 10.779 -28.450 1.00 93.50 82 LYS A O 1
ATOM 632 N N . ASN A 1 83 ? 17.048 8.758 -28.857 1.00 94.81 83 ASN A N 1
ATOM 633 C CA . ASN A 1 83 ? 17.365 8.738 -30.288 1.00 94.81 83 ASN A CA 1
ATOM 634 C C . ASN A 1 83 ? 16.259 9.323 -31.181 1.00 94.81 83 ASN A C 1
ATOM 636 O O . ASN A 1 83 ? 16.555 9.811 -32.271 1.00 94.81 83 ASN A O 1
ATOM 640 N N . GLU A 1 84 ? 15.002 9.307 -30.732 1.00 96.44 84 GLU A N 1
ATOM 641 C CA . GLU A 1 84 ? 13.858 9.843 -31.477 1.00 96.44 84 GLU A CA 1
ATOM 642 C C . GLU A 1 84 ? 12.983 10.721 -30.562 1.00 96.44 84 GLU A C 1
ATOM 644 O O . GLU A 1 84 ? 12.642 10.303 -29.458 1.00 96.44 84 GLU A O 1
ATOM 649 N N . PRO A 1 85 ? 12.580 11.934 -30.992 1.00 95.50 85 PRO A N 1
ATOM 650 C CA . PRO A 1 85 ? 11.814 12.852 -30.144 1.00 95.50 85 PRO A CA 1
ATOM 651 C C . PRO A 1 85 ? 10.339 12.463 -29.951 1.00 95.50 85 PRO A C 1
ATOM 653 O O . PRO A 1 85 ? 9.668 13.045 -29.101 1.00 95.50 85 PRO A O 1
ATOM 656 N N . ILE A 1 86 ? 9.798 11.544 -30.761 1.00 96.88 86 ILE A N 1
ATOM 657 C CA . ILE A 1 86 ? 8.379 11.164 -30.750 1.00 96.88 86 ILE A CA 1
ATOM 658 C C . ILE A 1 86 ? 8.265 9.638 -30.708 1.00 96.88 86 ILE A C 1
ATOM 660 O O . ILE A 1 86 ? 8.193 8.978 -31.738 1.00 96.88 86 ILE A O 1
ATOM 664 N N . THR A 1 87 ? 8.192 9.083 -29.500 1.00 96.50 87 THR A N 1
ATOM 665 C CA . THR A 1 87 ? 8.151 7.630 -29.257 1.00 96.50 87 THR A CA 1
ATOM 666 C C . THR A 1 87 ? 6.903 7.177 -28.470 1.00 96.50 87 THR A C 1
ATOM 668 O O . THR A 1 87 ? 7.012 6.439 -27.492 1.00 96.50 87 THR A O 1
ATOM 671 N N . PRO A 1 88 ? 5.667 7.559 -28.872 1.00 96.62 88 PRO A N 1
ATOM 672 C CA . PRO A 1 88 ? 4.442 7.266 -28.107 1.00 96.62 88 PRO A CA 1
ATOM 673 C C . PRO A 1 88 ? 4.066 5.777 -28.078 1.00 96.62 88 PRO A C 1
ATOM 675 O O . PRO A 1 88 ? 3.162 5.378 -27.348 1.00 96.62 88 PRO A O 1
ATOM 678 N N . TYR A 1 89 ? 4.710 4.968 -28.919 1.00 95.94 89 TYR A N 1
ATOM 679 C CA . TYR A 1 89 ? 4.508 3.526 -28.996 1.00 95.94 89 TYR A CA 1
ATOM 680 C C . TYR A 1 89 ? 5.242 2.760 -27.883 1.00 95.94 89 TYR A C 1
ATOM 682 O O . TYR A 1 89 ? 4.898 1.603 -27.636 1.00 95.94 89 TYR A O 1
ATOM 690 N N . LEU A 1 90 ? 6.221 3.384 -27.215 1.00 95.62 90 LEU A N 1
ATOM 691 C CA . LEU A 1 90 ? 6.913 2.799 -26.069 1.00 95.62 90 LEU A CA 1
ATOM 692 C C . LEU A 1 90 ? 6.006 2.778 -24.840 1.00 95.62 90 LEU A C 1
ATOM 694 O O . LEU A 1 90 ? 5.155 3.649 -24.646 1.00 95.62 90 LEU A O 1
ATOM 698 N N . LYS A 1 91 ? 6.208 1.782 -23.979 1.00 96.25 91 LYS A N 1
ATOM 699 C CA . LYS A 1 91 ? 5.464 1.646 -22.730 1.00 96.25 91 LYS A CA 1
ATOM 700 C C . LYS A 1 91 ? 6.438 1.533 -21.574 1.00 96.25 91 LYS A C 1
ATOM 702 O O . LYS A 1 91 ? 7.288 0.655 -21.562 1.00 96.25 91 LYS A O 1
ATOM 707 N N . ALA A 1 92 ? 6.237 2.361 -20.554 1.00 93.94 92 ALA A N 1
ATOM 708 C CA . ALA A 1 92 ? 7.043 2.326 -19.337 1.00 93.94 92 ALA A CA 1
ATOM 709 C C . ALA A 1 92 ? 7.071 0.933 -18.677 1.00 93.94 92 ALA A C 1
ATOM 711 O O . ALA A 1 92 ? 8.090 0.544 -18.126 1.00 93.94 92 ALA A O 1
ATOM 712 N N . ILE A 1 93 ? 5.977 0.163 -18.773 1.00 94.25 93 ILE A N 1
ATOM 713 C CA . ILE A 1 93 ? 5.878 -1.186 -18.191 1.00 94.25 93 ILE A CA 1
ATOM 714 C C . ILE A 1 93 ? 6.923 -2.166 -18.739 1.00 94.25 93 ILE A C 1
ATOM 716 O O . ILE A 1 93 ? 7.302 -3.088 -18.025 1.00 94.25 93 ILE A O 1
ATOM 720 N N . ASP A 1 94 ? 7.399 -1.954 -19.968 1.00 94.56 94 ASP A N 1
ATOM 721 C CA . ASP A 1 94 ? 8.375 -2.836 -20.610 1.00 94.56 94 ASP A CA 1
ATOM 722 C C . ASP A 1 94 ? 9.790 -2.647 -20.026 1.00 94.56 94 ASP A C 1
ATOM 724 O O . ASP A 1 94 ? 10.637 -3.518 -20.196 1.00 94.56 94 ASP A O 1
ATOM 728 N N . ALA A 1 95 ? 10.025 -1.542 -19.308 1.00 93.69 95 ALA A N 1
ATOM 729 C CA . ALA A 1 95 ? 11.300 -1.186 -18.683 1.00 93.69 95 ALA A CA 1
ATOM 730 C C . ALA A 1 95 ? 11.331 -1.415 -17.160 1.00 93.69 95 ALA A C 1
ATOM 732 O O . ALA A 1 95 ? 12.367 -1.243 -16.529 1.00 93.69 95 ALA A O 1
ATOM 733 N N . ILE A 1 96 ? 10.205 -1.765 -16.528 1.00 92.38 96 ILE A N 1
ATOM 734 C CA . ILE A 1 96 ? 10.163 -1.933 -15.069 1.00 92.38 96 ILE A CA 1
ATOM 735 C C . ILE A 1 96 ? 10.858 -3.242 -14.689 1.00 92.38 96 ILE A C 1
ATOM 737 O O . ILE A 1 96 ? 10.348 -4.319 -14.998 1.00 92.38 96 ILE A O 1
ATOM 741 N N . ASN A 1 97 ? 11.949 -3.154 -13.928 1.00 90.56 97 ASN A N 1
ATOM 742 C CA . ASN A 1 97 ? 12.589 -4.281 -13.259 1.00 90.56 97 ASN A CA 1
ATOM 743 C C . ASN A 1 97 ? 12.011 -4.487 -11.840 1.00 90.56 97 ASN A C 1
ATOM 745 O O . ASN A 1 97 ? 12.348 -3.745 -10.912 1.00 90.56 97 ASN A O 1
ATOM 749 N N . PRO A 1 98 ? 11.185 -5.528 -11.604 1.00 85.88 98 PRO A N 1
ATOM 750 C CA . PRO A 1 98 ? 10.607 -5.788 -10.286 1.00 85.88 98 PRO A CA 1
ATOM 751 C C . PRO A 1 98 ? 11.621 -6.319 -9.265 1.00 85.88 98 PRO A C 1
ATOM 753 O O . PRO A 1 98 ? 11.288 -6.422 -8.085 1.00 85.88 98 PRO A O 1
ATOM 756 N N . MET A 1 99 ? 12.830 -6.683 -9.702 1.00 84.50 99 MET A N 1
ATOM 757 C CA . MET A 1 99 ? 13.903 -7.244 -8.874 1.00 84.50 99 MET A CA 1
ATOM 758 C C . MET A 1 99 ? 14.980 -6.213 -8.504 1.00 84.50 99 MET A C 1
ATOM 760 O O . MET A 1 99 ? 15.997 -6.589 -7.910 1.00 84.50 99 MET A O 1
ATOM 764 N N . ASP A 1 100 ? 14.771 -4.937 -8.843 1.00 86.56 100 ASP A N 1
ATOM 765 C CA . ASP A 1 100 ? 15.630 -3.838 -8.403 1.00 86.56 100 ASP A CA 1
ATOM 766 C C . ASP A 1 100 ? 15.745 -3.791 -6.864 1.00 86.56 100 ASP A C 1
ATOM 768 O O . ASP A 1 100 ? 14.841 -4.184 -6.129 1.00 86.56 100 ASP A O 1
ATOM 772 N N . ILE A 1 101 ? 16.867 -3.310 -6.331 1.00 75.56 101 ILE A N 1
ATOM 773 C CA . ILE A 1 101 ? 17.123 -3.319 -4.887 1.00 75.56 101 ILE A CA 1
ATOM 774 C C . ILE A 1 101 ? 16.118 -2.461 -4.106 1.00 75.56 101 ILE A C 1
ATOM 776 O O . ILE A 1 101 ? 15.785 -2.822 -2.974 1.00 75.56 101 ILE A O 1
ATOM 780 N N . PHE A 1 102 ? 15.571 -1.407 -4.719 1.00 75.69 102 PHE A N 1
ATOM 781 C CA . PHE A 1 102 ? 14.493 -0.610 -4.132 1.00 75.69 102 PHE A CA 1
ATOM 782 C C . PHE A 1 102 ? 13.246 -1.460 -3.828 1.00 75.69 102 PHE A C 1
ATOM 784 O O . PHE A 1 102 ? 12.529 -1.200 -2.859 1.00 75.69 102 PHE A O 1
ATOM 791 N N . THR A 1 103 ? 12.990 -2.524 -4.599 1.00 67.00 103 THR A N 1
ATOM 792 C CA . THR A 1 103 ? 11.837 -3.408 -4.372 1.00 67.00 103 THR A CA 1
ATOM 793 C C . THR A 1 103 ? 12.053 -4.389 -3.216 1.00 67.00 103 THR A C 1
ATOM 795 O O . THR A 1 103 ? 11.132 -5.135 -2.873 1.00 67.00 103 THR A O 1
ATOM 798 N N . ARG A 1 104 ? 13.208 -4.356 -2.526 1.00 69.56 104 ARG A N 1
ATOM 799 C CA . ARG A 1 104 ? 13.460 -5.128 -1.295 1.00 69.56 104 ARG A CA 1
ATOM 800 C C . ARG A 1 104 ? 12.768 -4.515 -0.071 1.00 69.56 104 ARG A C 1
ATOM 802 O O . ARG A 1 104 ? 13.399 -4.139 0.913 1.00 69.56 104 ARG A O 1
ATOM 809 N N . THR A 1 105 ? 11.447 -4.437 -0.122 1.00 71.81 105 THR A N 1
ATOM 810 C CA . THR A 1 105 ? 10.576 -3.964 0.965 1.00 71.81 105 THR A CA 1
ATOM 811 C C . THR A 1 105 ? 10.153 -5.110 1.908 1.00 71.81 105 THR A C 1
ATOM 813 O O . THR A 1 105 ? 10.507 -6.262 1.705 1.00 71.81 105 THR A O 1
ATOM 816 N N . MET A 1 106 ? 9.375 -4.869 2.969 1.00 74.25 106 MET A N 1
ATOM 817 C CA . MET A 1 106 ? 8.831 -6.000 3.755 1.00 74.25 106 MET A CA 1
ATOM 818 C C . MET A 1 106 ? 7.945 -6.921 2.893 1.00 74.25 106 MET A C 1
ATOM 820 O O . MET A 1 106 ? 7.962 -8.142 3.074 1.00 74.25 106 MET A O 1
ATOM 824 N N . TYR A 1 107 ? 7.206 -6.324 1.950 1.00 74.88 107 TYR A N 1
ATOM 825 C CA . TYR A 1 107 ? 6.321 -6.985 0.998 1.00 74.88 107 TYR A CA 1
ATOM 826 C C . TYR A 1 107 ? 6.238 -6.174 -0.300 1.00 74.88 107 TYR A C 1
ATOM 828 O O . TYR A 1 107 ? 5.849 -5.007 -0.246 1.00 74.88 107 TYR A O 1
ATOM 836 N N . THR A 1 108 ? 6.468 -6.801 -1.455 1.00 77.62 108 THR A N 1
ATOM 837 C CA . THR A 1 108 ? 6.148 -6.195 -2.763 1.00 77.62 108 THR A CA 1
ATOM 838 C C . THR A 1 108 ? 4.892 -6.842 -3.317 1.00 77.62 108 THR A C 1
ATOM 840 O O . THR A 1 108 ? 4.785 -8.070 -3.352 1.00 77.62 108 THR A O 1
ATOM 843 N N . ILE A 1 109 ? 3.931 -6.015 -3.733 1.00 78.56 109 ILE A N 1
ATOM 844 C CA . ILE A 1 109 ? 2.637 -6.455 -4.254 1.00 78.56 109 ILE A CA 1
ATOM 845 C C . ILE A 1 109 ? 2.491 -5.967 -5.694 1.00 78.56 109 ILE A C 1
ATOM 847 O O . ILE A 1 109 ? 2.526 -4.764 -5.937 1.00 78.56 109 ILE A O 1
ATOM 851 N N . ILE A 1 110 ? 2.280 -6.886 -6.635 1.00 78.81 110 ILE A N 1
ATOM 852 C CA . ILE A 1 110 ? 2.021 -6.582 -8.048 1.00 78.81 110 ILE A CA 1
ATOM 853 C C . ILE A 1 110 ? 0.655 -7.156 -8.405 1.00 78.81 110 ILE A C 1
ATOM 855 O O . ILE A 1 110 ? 0.363 -8.306 -8.094 1.00 78.81 110 ILE A O 1
ATOM 859 N N . ASN A 1 111 ? -0.216 -6.342 -9.009 1.00 79.94 111 ASN A N 1
ATOM 860 C CA . ASN A 1 111 ? -1.587 -6.736 -9.370 1.00 79.94 111 ASN A CA 1
ATOM 861 C C . ASN A 1 111 ? -2.390 -7.349 -8.202 1.00 79.94 111 ASN A C 1
ATOM 863 O O . ASN A 1 111 ? -3.261 -8.198 -8.380 1.00 79.94 111 ASN A O 1
ATOM 867 N N . GLY A 1 112 ? -2.105 -6.900 -6.976 1.00 74.75 112 GLY A N 1
ATOM 868 C CA . GLY A 1 112 ? -2.755 -7.397 -5.767 1.00 74.75 112 GLY A CA 1
ATOM 869 C C . GLY A 1 112 ? -2.246 -8.757 -5.277 1.00 74.75 112 GLY A C 1
ATOM 870 O O . GLY A 1 112 ? -2.889 -9.336 -4.399 1.00 74.75 112 GLY A O 1
ATOM 871 N N . GLU A 1 113 ? -1.139 -9.272 -5.810 1.00 79.06 113 GLU A N 1
ATOM 872 C CA . GLU A 1 113 ? -0.462 -10.485 -5.345 1.00 79.06 113 GLU A CA 1
ATOM 873 C C . GLU A 1 113 ? 0.895 -10.151 -4.733 1.00 79.06 113 GLU A C 1
ATOM 875 O O . GLU A 1 113 ? 1.618 -9.301 -5.244 1.00 79.06 113 GLU A O 1
ATOM 880 N N . ILE A 1 114 ? 1.241 -10.810 -3.625 1.00 80.38 114 ILE A N 1
ATOM 881 C CA . ILE A 1 114 ? 2.548 -10.633 -2.990 1.00 80.38 114 ILE A CA 1
ATOM 882 C C . ILE A 1 114 ? 3.583 -11.405 -3.812 1.00 80.38 114 ILE A C 1
ATOM 884 O O . ILE A 1 114 ? 3.561 -12.633 -3.810 1.00 80.38 114 ILE A O 1
ATOM 888 N N . VAL A 1 115 ? 4.488 -10.688 -4.475 1.00 81.31 115 VAL A N 1
ATOM 889 C CA . VAL A 1 115 ? 5.560 -11.265 -5.307 1.00 81.31 115 VAL A CA 1
ATOM 890 C C . VAL A 1 115 ? 6.903 -11.350 -4.578 1.00 81.31 115 VAL A C 1
ATOM 892 O O . VAL A 1 115 ? 7.796 -12.064 -5.018 1.00 81.31 115 VAL A O 1
ATOM 895 N N . TYR A 1 116 ? 7.050 -10.642 -3.455 1.00 78.75 116 TYR A N 1
ATOM 896 C CA . TYR A 1 116 ? 8.250 -10.663 -2.619 1.00 78.75 116 TYR A CA 1
ATOM 897 C C . TYR A 1 116 ? 7.885 -10.472 -1.143 1.00 78.75 116 TYR A C 1
ATOM 899 O O . TYR A 1 116 ? 7.005 -9.666 -0.823 1.00 78.75 116 TYR A O 1
ATOM 9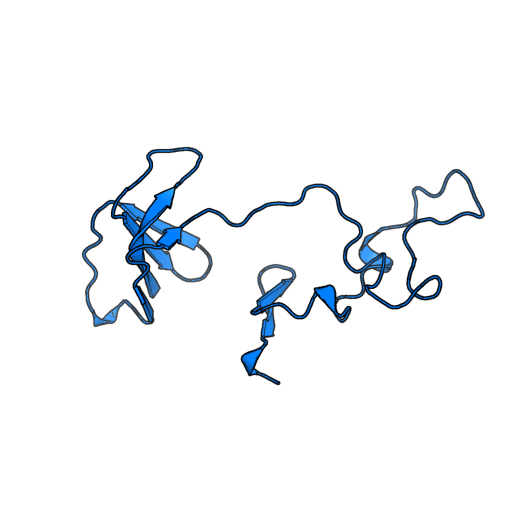07 N N . ARG A 1 117 ? 8.568 -11.198 -0.247 1.00 80.00 117 ARG A N 1
ATOM 908 C CA . ARG A 1 117 ? 8.514 -11.020 1.212 1.00 80.00 117 ARG A CA 1
ATOM 909 C C . ARG A 1 117 ? 9.926 -11.066 1.778 1.00 80.00 117 ARG A C 1
ATOM 911 O O . ARG A 1 117 ? 10.649 -12.023 1.521 1.00 80.00 117 ARG A O 1
ATOM 918 N N . ALA A 1 118 ? 10.278 -10.108 2.632 1.00 77.00 118 ALA A N 1
ATOM 919 C CA . ALA A 1 118 ? 11.612 -10.064 3.239 1.00 77.00 118 ALA A CA 1
ATOM 920 C C . ALA A 1 118 ? 11.950 -11.304 4.093 1.00 77.00 118 ALA A C 1
ATOM 922 O O . ALA A 1 118 ? 13.114 -11.645 4.236 1.00 77.00 118 ALA A O 1
ATOM 923 N N . LYS A 1 119 ? 10.939 -11.980 4.656 1.00 73.88 119 LYS A N 1
ATOM 924 C CA . LYS A 1 119 ? 11.102 -13.173 5.509 1.00 73.88 119 LYS A CA 1
ATOM 925 C C . LYS A 1 119 ? 11.363 -14.483 4.754 1.00 73.8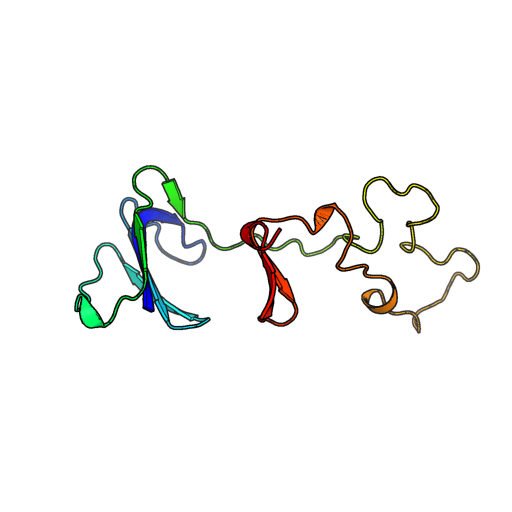8 119 LYS A C 1
ATOM 927 O O . LYS A 1 119 ? 11.621 -15.490 5.400 1.00 73.88 119 LYS A O 1
ATOM 932 N N . ASP A 1 120 ? 11.192 -14.482 3.431 1.00 70.25 120 ASP A N 1
ATOM 933 C CA . ASP A 1 120 ? 11.370 -15.674 2.591 1.00 70.25 120 ASP A CA 1
ATOM 934 C C . ASP A 1 120 ? 12.823 -15.782 2.060 1.00 70.25 120 ASP A C 1
ATOM 936 O O . ASP A 1 120 ? 13.140 -16.709 1.315 1.00 70.25 120 ASP A O 1
ATOM 940 N N . MET A 1 121 ? 13.692 -14.833 2.444 1.00 60.00 121 MET A N 1
ATOM 941 C CA . MET A 1 121 ? 15.152 -14.857 2.277 1.00 60.00 121 MET A CA 1
ATOM 942 C C . MET A 1 121 ? 15.833 -15.329 3.560 1.00 60.00 121 MET A C 1
ATOM 944 O O . MET A 1 121 ? 16.834 -16.068 3.436 1.00 60.00 121 MET A O 1
#

Secondary structure (DSSP, 8-state):
-EEEEEEEEE-SSS-EEEEEEEEEETTEEEEEES-----GGG-SEEEE-TT-EE-PPP--SS--BTTB-TTTGGGGB-S---S-S--TT--GGGG--TTSGGG-SSEEEETTEEEEEGGG-

Sequence (121 aa):
MLLIKNGKVVTMAGPTYEKGCILIDNKKIIKVGHKINTDENDVSEVIDASNCWVLPGLIESHCHVGIIEERKGFEGDDCNEKNEPITPYLKAIDAINPMDIFTRTMYTIINGEIVYRAKDM

Radius of gyration: 19.81 Å; chains: 1; bounding box: 41×30×52 Å

Foldseek 3Di:
DEKEWQAQEDEPVDDTARTKMWDDDQPDTPDIDNDDDDDPVVHPYYHYQRVHYHYPDDDDPDDLAQCQAPPPPPVSNNPDDDPDPDDPVDDSVVRHDCPGPVVLDCFDADPNHTPDHNVVD